Protein AF-A0A3P7LAM3-F1 (afdb_monomer_lite)

Structure (mmCIF, N/CA/C/O backbone):
data_AF-A0A3P7LAM3-F1
#
_entry.id   AF-A0A3P7LAM3-F1
#
loop_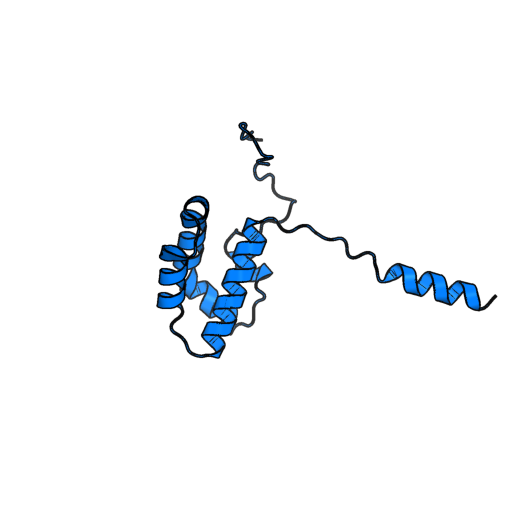
_atom_site.group_PDB
_atom_site.id
_atom_site.type_symbol
_atom_site.label_atom_id
_atom_site.label_alt_id
_atom_site.label_comp_id
_atom_site.label_asym_id
_atom_site.label_entity_id
_atom_site.label_seq_id
_atom_site.pdbx_PDB_ins_code
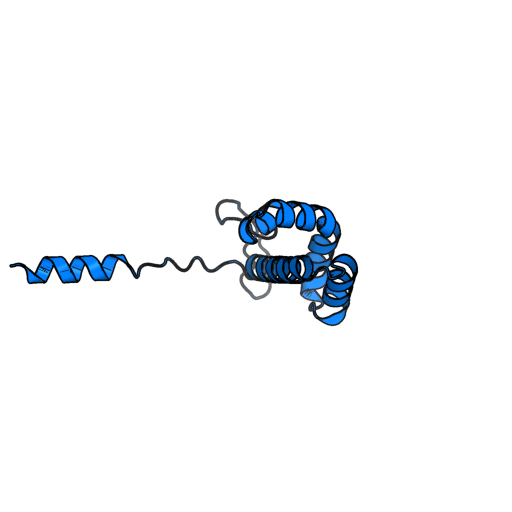_atom_site.Cartn_x
_atom_site.Cartn_y
_atom_site.Cartn_z
_atom_site.occupancy
_atom_site.B_iso_or_equiv
_atom_site.auth_seq_id
_atom_site.auth_comp_id
_atom_site.auth_asym_id
_atom_site.auth_atom_id
_atom_site.pdbx_PDB_model_num
ATOM 1 N N . MET A 1 1 ? -7.298 -48.388 -19.010 1.00 54.25 1 MET A N 1
ATOM 2 C CA . MET A 1 1 ? -7.609 -47.188 -19.826 1.00 54.25 1 MET A CA 1
ATOM 3 C C . MET A 1 1 ? -8.319 -46.052 -19.064 1.00 54.25 1 MET A C 1
ATOM 5 O O . MET A 1 1 ? -8.477 -44.992 -19.641 1.00 54.25 1 MET A O 1
ATOM 9 N N . LYS A 1 2 ? -8.692 -46.199 -17.776 1.00 41.47 2 LYS A N 1
ATOM 10 C CA . LYS A 1 2 ? -9.295 -45.111 -16.963 1.00 41.47 2 LYS A CA 1
ATOM 11 C C . LYS A 1 2 ? -8.287 -44.300 -16.125 1.00 41.47 2 LYS A C 1
ATOM 13 O O . LYS A 1 2 ? -8.592 -43.191 -15.716 1.00 41.47 2 LYS A O 1
ATOM 18 N N . ALA A 1 3 ? -7.082 -44.833 -15.906 1.00 45.38 3 ALA A N 1
ATOM 19 C CA . ALA A 1 3 ? -6.056 -44.208 -15.063 1.00 45.38 3 ALA A CA 1
ATOM 20 C C . ALA A 1 3 ? -5.294 -43.052 -15.743 1.00 45.38 3 ALA A C 1
ATOM 22 O O . ALA A 1 3 ? -4.738 -42.205 -15.059 1.00 45.38 3 ALA A O 1
ATOM 23 N N . VAL A 1 4 ? -5.298 -42.984 -17.080 1.00 52.28 4 VAL A N 1
ATOM 24 C CA . VAL A 1 4 ? -4.562 -41.953 -17.839 1.00 52.28 4 VAL A CA 1
ATOM 25 C C . VAL A 1 4 ? -5.265 -40.586 -17.772 1.00 52.28 4 VAL A C 1
ATOM 27 O O . VAL A 1 4 ? -4.604 -39.556 -17.784 1.00 52.28 4 VAL A O 1
ATOM 30 N N . LEU A 1 5 ? -6.594 -40.565 -17.606 1.00 51.34 5 LEU A N 1
ATOM 31 C CA . LEU A 1 5 ? -7.391 -39.332 -17.506 1.00 51.34 5 LEU A CA 1
ATOM 32 C C . LEU A 1 5 ? -7.196 -38.582 -16.174 1.00 51.34 5 LEU A C 1
ATOM 34 O O . LEU A 1 5 ? -7.328 -37.364 -16.146 1.00 51.34 5 LEU A O 1
ATOM 38 N N . LEU A 1 6 ? -6.845 -39.282 -15.087 1.00 50.47 6 LEU A N 1
ATOM 39 C CA . LEU A 1 6 ? -6.647 -38.666 -13.765 1.00 50.47 6 LEU A CA 1
ATOM 40 C C . LEU A 1 6 ? -5.285 -37.968 -13.627 1.00 50.47 6 LEU A C 1
ATOM 42 O O . LEU A 1 6 ? -5.179 -36.978 -12.910 1.00 50.47 6 LEU A O 1
ATOM 46 N N . VAL A 1 7 ? -4.258 -38.443 -14.338 1.00 52.34 7 VAL A N 1
ATOM 47 C CA . VAL A 1 7 ? -2.903 -37.867 -14.267 1.00 52.34 7 VAL A CA 1
ATOM 48 C C . VAL A 1 7 ? -2.809 -36.558 -15.060 1.00 52.34 7 VAL A C 1
ATOM 50 O O . VAL A 1 7 ? -2.148 -35.624 -14.626 1.00 52.34 7 VAL A O 1
ATOM 53 N N . ILE A 1 8 ? -3.539 -36.445 -16.175 1.00 55.00 8 ILE A N 1
ATOM 54 C CA . ILE A 1 8 ? -3.565 -35.224 -17.000 1.00 55.00 8 ILE A CA 1
ATOM 55 C C . ILE A 1 8 ? -4.323 -34.089 -16.285 1.00 55.00 8 ILE A C 1
ATOM 57 O O . ILE A 1 8 ? -3.956 -32.928 -16.431 1.00 55.00 8 ILE A O 1
ATOM 61 N N . GLY A 1 9 ? -5.328 -34.413 -15.459 1.00 52.19 9 GLY A N 1
ATOM 62 C CA . GLY A 1 9 ? -6.084 -33.425 -14.681 1.00 52.19 9 GLY A CA 1
ATOM 63 C C . GLY A 1 9 ? -5.288 -32.767 -13.547 1.00 52.19 9 GLY A C 1
ATOM 64 O O . GLY A 1 9 ? -5.490 -31.587 -13.281 1.00 52.19 9 GLY A O 1
ATOM 65 N N . LEU A 1 10 ? -4.355 -33.490 -12.913 1.00 52.97 10 LEU A N 1
ATOM 66 C CA . LEU A 1 10 ? -3.561 -32.956 -11.795 1.00 52.97 10 LEU A CA 1
ATOM 67 C C . LEU A 1 10 ? -2.381 -32.073 -12.242 1.00 52.97 10 LEU A C 1
ATOM 69 O O . LEU A 1 10 ? -1.903 -31.249 -11.467 1.00 52.97 10 LEU A O 1
ATOM 73 N N . CYS A 1 11 ? -1.909 -32.221 -13.484 1.00 50.44 11 CYS A N 1
ATOM 74 C CA . CYS A 1 11 ? -0.809 -31.405 -14.010 1.00 50.44 11 CYS A CA 1
ATOM 75 C C . CYS A 1 11 ? -1.251 -29.999 -14.447 1.00 50.44 11 CYS A C 1
ATOM 77 O O . CYS A 1 11 ? -0.416 -29.101 -14.514 1.00 50.44 11 CYS A O 1
ATOM 79 N N . ILE A 1 12 ? -2.544 -29.785 -14.722 1.00 52.69 12 ILE A N 1
ATOM 80 C CA . ILE A 1 12 ? -3.063 -28.487 -15.192 1.00 52.69 12 ILE A CA 1
ATOM 81 C C . ILE A 1 12 ? -3.142 -27.460 -14.043 1.00 52.69 12 ILE A C 1
ATOM 83 O O . ILE A 1 12 ? -3.120 -26.259 -14.288 1.00 52.69 12 ILE A O 1
ATOM 87 N N . THR A 1 13 ? -3.155 -27.900 -12.781 1.00 51.66 13 THR A N 1
ATOM 88 C CA . THR A 1 13 ? -3.324 -27.019 -11.611 1.00 51.66 13 THR A CA 1
ATOM 89 C C . THR A 1 13 ? -2.036 -26.430 -11.021 1.00 51.66 13 THR A C 1
ATOM 91 O O . THR A 1 13 ? -2.132 -25.678 -10.060 1.00 51.66 13 THR A O 1
ATOM 94 N N . MET A 1 14 ? -0.840 -26.724 -11.553 1.00 46.75 14 MET A N 1
ATOM 95 C CA . MET A 1 14 ? 0.434 -26.218 -10.988 1.00 46.75 14 MET A CA 1
ATOM 96 C C . MET A 1 14 ? 1.304 -25.402 -11.958 1.00 46.75 14 MET A C 1
ATOM 98 O O . MET A 1 14 ? 2.487 -25.205 -11.700 1.00 46.75 14 MET A O 1
ATOM 102 N N . CYS A 1 15 ? 0.735 -24.857 -13.036 1.00 43.50 15 CYS A N 1
ATOM 103 C CA . CYS A 1 15 ? 1.363 -23.738 -13.745 1.00 43.50 15 CYS A CA 1
ATOM 104 C C . CYS A 1 15 ? 0.802 -22.412 -13.220 1.00 43.50 15 CYS A C 1
ATOM 106 O O . CYS A 1 15 ? 0.154 -21.665 -13.949 1.00 43.50 15 CYS A O 1
ATOM 108 N N . SER A 1 16 ? 1.069 -22.101 -11.950 1.00 42.25 16 SER A N 1
ATOM 109 C CA . SER A 1 16 ? 1.107 -20.698 -11.542 1.00 42.25 16 SER A CA 1
ATOM 110 C C . SER A 1 16 ? 2.311 -20.093 -12.253 1.00 42.25 16 SER A C 1
ATOM 112 O O . SER A 1 16 ? 3.457 -20.360 -11.898 1.00 42.25 16 SER A O 1
ATOM 114 N N . ALA A 1 17 ? 2.060 -19.346 -13.327 1.00 48.16 17 ALA A N 1
ATOM 115 C CA . ALA A 1 17 ? 3.053 -18.425 -13.842 1.00 48.16 17 ALA A CA 1
ATOM 116 C C . ALA A 1 17 ? 3.306 -17.419 -12.717 1.00 48.16 17 ALA A C 1
ATOM 118 O O . ALA A 1 17 ? 2.483 -16.536 -12.482 1.00 48.16 17 ALA A O 1
ATOM 119 N N . GLU A 1 18 ? 4.394 -17.602 -11.974 1.00 45.78 18 GLU A N 1
ATOM 120 C CA . GLU A 1 18 ? 4.828 -16.638 -10.972 1.00 45.78 18 GLU A CA 1
ATOM 121 C C . GLU A 1 18 ? 5.250 -15.381 -11.732 1.00 45.78 18 GLU A C 1
ATOM 123 O O . GLU A 1 18 ? 6.395 -15.237 -12.167 1.00 45.78 18 GLU A O 1
ATOM 128 N N . LYS A 1 19 ? 4.286 -14.488 -11.981 1.00 53.16 19 LYS A N 1
ATOM 129 C CA . LYS A 1 19 ? 4.577 -13.125 -12.399 1.00 53.16 19 LYS A CA 1
ATOM 130 C C . LYS A 1 19 ? 5.334 -12.510 -11.230 1.00 53.16 19 LYS A C 1
ATOM 132 O O . LYS A 1 19 ? 4.718 -12.086 -10.258 1.00 53.16 19 LYS A O 1
ATOM 137 N N . LYS A 1 20 ? 6.668 -12.536 -11.283 1.00 59.41 20 LYS A N 1
ATOM 138 C CA . LYS A 1 20 ? 7.496 -11.829 -10.305 1.00 59.41 20 LYS A CA 1
ATOM 139 C C . LYS A 1 20 ? 7.098 -10.359 -10.364 1.00 59.41 20 LYS A C 1
ATOM 141 O O . LYS A 1 20 ? 7.407 -9.685 -11.348 1.00 59.41 20 LYS A O 1
ATOM 146 N N . LYS A 1 21 ? 6.354 -9.898 -9.357 1.00 62.22 21 LYS A N 1
ATOM 147 C CA . LYS A 1 21 ? 5.988 -8.490 -9.229 1.00 62.22 21 LYS A CA 1
ATOM 148 C C . LYS A 1 21 ? 7.277 -7.687 -9.063 1.00 62.22 21 LYS A C 1
ATOM 150 O O . LYS A 1 21 ? 8.265 -8.173 -8.510 1.00 62.22 21 LYS A O 1
ATOM 155 N N . LYS A 1 22 ? 7.303 -6.469 -9.605 1.00 77.94 22 LYS A N 1
ATOM 156 C CA . LYS A 1 22 ? 8.429 -5.560 -9.363 1.00 77.94 22 LYS A CA 1
ATOM 157 C C . LYS A 1 22 ? 8.474 -5.253 -7.858 1.00 77.94 22 LYS A C 1
ATOM 159 O O . LYS A 1 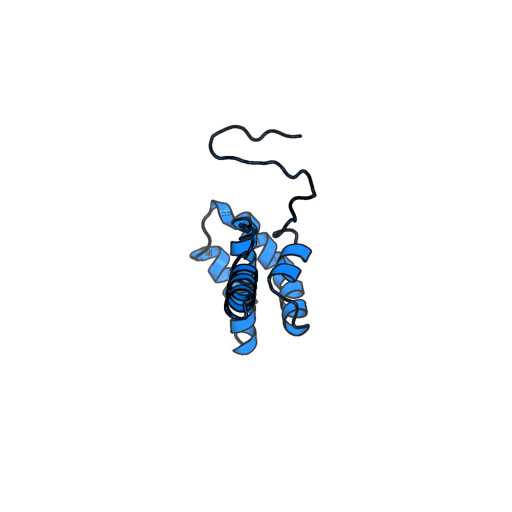22 ? 7.405 -5.070 -7.278 1.00 77.94 22 LYS A O 1
ATOM 164 N N . PRO A 1 23 ? 9.662 -5.114 -7.245 1.00 80.94 23 PRO A N 1
ATOM 165 C CA . PRO A 1 23 ? 9.783 -4.873 -5.803 1.00 80.94 23 PRO A CA 1
ATOM 166 C C . PRO A 1 23 ? 9.024 -3.619 -5.341 1.00 80.94 23 PRO A C 1
ATOM 168 O O . PRO A 1 23 ? 8.503 -3.583 -4.234 1.00 80.94 23 PRO A O 1
ATOM 171 N N . LEU A 1 24 ? 8.892 -2.611 -6.211 1.00 83.38 24 LEU A N 1
ATOM 172 C CA . LEU A 1 24 ? 8.105 -1.407 -5.931 1.00 83.38 24 LEU A CA 1
ATOM 173 C C . LEU A 1 24 ? 6.589 -1.669 -5.865 1.00 83.38 24 LEU A C 1
ATOM 175 O O . LEU A 1 24 ? 5.889 -1.060 -5.062 1.00 83.38 24 LEU A O 1
ATOM 179 N N . CYS A 1 25 ? 6.089 -2.570 -6.710 1.00 87.81 25 CYS A N 1
ATOM 180 C CA . CYS A 1 25 ? 4.679 -2.946 -6.732 1.00 87.81 25 CYS A CA 1
ATOM 181 C C . CYS A 1 25 ? 4.326 -3.770 -5.489 1.00 87.81 25 CYS A C 1
ATOM 183 O O . CYS A 1 25 ? 3.344 -3.471 -4.824 1.00 87.81 25 CYS A O 1
ATOM 185 N N . GLU A 1 26 ? 5.179 -4.733 -5.129 1.00 86.88 26 GLU A N 1
ATOM 186 C CA . GLU A 1 26 ? 5.034 -5.527 -3.901 1.00 86.88 26 GLU A CA 1
ATOM 187 C C . GLU A 1 26 ? 5.053 -4.636 -2.651 1.00 86.88 26 GLU A C 1
ATOM 189 O O . GLU A 1 26 ? 4.130 -4.695 -1.847 1.00 86.88 26 GLU A O 1
ATOM 194 N N . MET A 1 27 ? 6.018 -3.712 -2.559 1.00 85.25 27 MET A N 1
ATOM 195 C CA . MET A 1 27 ? 6.064 -2.721 -1.479 1.00 85.25 27 MET A CA 1
ATOM 196 C C . MET A 1 27 ? 4.765 -1.912 -1.391 1.00 85.25 27 MET A C 1
ATOM 198 O O . MET A 1 27 ? 4.225 -1.724 -0.303 1.00 85.25 27 MET A O 1
ATOM 202 N N . CYS A 1 28 ? 4.265 -1.407 -2.523 1.00 90.25 28 CYS A N 1
ATOM 203 C CA . CYS A 1 28 ? 3.017 -0.658 -2.527 1.00 90.25 28 CYS A CA 1
ATOM 204 C C . CYS A 1 28 ? 1.858 -1.521 -2.021 1.00 90.25 28 CYS A C 1
ATOM 206 O O . CYS A 1 28 ? 1.117 -1.088 -1.144 1.00 90.25 28 CYS A O 1
ATOM 208 N N . GLU A 1 29 ? 1.711 -2.741 -2.539 1.00 91.62 29 GLU A N 1
ATOM 209 C CA . GLU A 1 29 ? 0.621 -3.634 -2.152 1.00 91.62 29 GLU A CA 1
ATOM 210 C C . GLU A 1 29 ? 0.645 -3.946 -0.653 1.00 91.62 29 GLU A C 1
ATOM 212 O O . GLU A 1 29 ? -0.405 -3.894 -0.013 1.00 91.62 29 GLU A O 1
ATOM 217 N N . ASP A 1 30 ? 1.824 -4.181 -0.077 1.00 89.50 30 ASP A N 1
ATOM 218 C CA . ASP A 1 30 ? 1.998 -4.420 1.359 1.00 89.50 30 ASP A CA 1
ATOM 219 C C . ASP A 1 30 ? 1.584 -3.207 2.206 1.00 89.50 30 ASP A C 1
ATOM 221 O O . ASP A 1 30 ? 0.924 -3.349 3.245 1.00 89.50 30 ASP A O 1
ATOM 225 N N . VAL A 1 31 ? 1.917 -1.997 1.747 1.00 89.00 31 VAL A N 1
ATOM 226 C CA . VAL A 1 31 ? 1.479 -0.751 2.390 1.00 89.00 31 VAL A CA 1
ATOM 227 C C . VAL A 1 31 ? -0.041 -0.620 2.309 1.00 89.00 31 VAL A C 1
ATOM 229 O O . VAL A 1 31 ? -0.682 -0.399 3.334 1.00 89.00 31 VAL A O 1
ATOM 232 N N . ILE A 1 32 ? -0.647 -0.827 1.135 1.00 92.56 32 ILE A N 1
ATOM 233 C CA . ILE A 1 32 ? -2.107 -0.749 0.970 1.00 92.56 32 ILE A CA 1
ATOM 234 C C . ILE A 1 32 ? -2.826 -1.782 1.851 1.00 92.56 32 ILE A C 1
ATOM 236 O O . ILE A 1 32 ? -3.809 -1.444 2.506 1.00 92.56 32 ILE A O 1
ATOM 240 N N . GLN A 1 33 ? -2.320 -3.015 1.940 1.00 93.12 33 GLN A N 1
ATOM 241 C CA . GLN A 1 33 ? -2.868 -4.040 2.837 1.00 93.12 33 GLN A CA 1
ATOM 242 C C . GLN A 1 33 ? -2.752 -3.660 4.314 1.00 93.12 33 GLN A C 1
ATOM 244 O O . GLN A 1 33 ? -3.601 -4.027 5.127 1.00 93.12 33 GLN A O 1
ATOM 249 N N . THR A 1 34 ? -1.676 -2.971 4.689 1.00 90.31 34 THR A N 1
ATOM 250 C CA . THR A 1 34 ? -1.508 -2.468 6.053 1.00 90.31 34 THR A CA 1
ATOM 251 C C . THR A 1 34 ? -2.541 -1.385 6.337 1.00 90.31 34 THR A C 1
ATOM 253 O O . THR A 1 34 ? -3.235 -1.469 7.347 1.00 90.31 34 THR A O 1
ATOM 256 N N . LEU A 1 35 ? -2.719 -0.434 5.419 1.00 91.50 35 LEU A N 1
ATOM 257 C CA . LEU A 1 35 ? -3.720 0.626 5.541 1.00 91.50 35 LEU A CA 1
ATOM 258 C C . LEU A 1 35 ? -5.142 0.083 5.647 1.00 91.50 35 LEU A C 1
ATOM 260 O O . LEU A 1 35 ? -5.902 0.566 6.479 1.00 91.50 35 LEU A O 1
ATOM 264 N N . ASP A 1 36 ? -5.481 -0.949 4.878 1.00 93.25 36 ASP A N 1
ATOM 265 C CA . ASP A 1 36 ? -6.786 -1.609 4.955 1.00 93.25 36 ASP A CA 1
ATOM 266 C C . ASP A 1 36 ? -7.059 -2.154 6.369 1.00 93.25 36 ASP A C 1
ATOM 268 O O . ASP A 1 36 ? -8.066 -1.832 6.997 1.00 93.25 36 ASP A O 1
ATOM 272 N N . LYS A 1 37 ? -6.084 -2.860 6.958 1.00 92.12 37 LYS A N 1
ATOM 273 C CA . LYS A 1 37 ? -6.186 -3.383 8.335 1.00 92.12 37 LYS A CA 1
ATOM 274 C C . LYS A 1 37 ? -6.299 -2.278 9.388 1.00 92.12 37 LYS A C 1
ATOM 276 O O . LYS A 1 37 ? -6.972 -2.468 10.400 1.00 92.12 37 LYS A O 1
ATOM 281 N N . LEU A 1 38 ? -5.598 -1.159 9.206 1.00 91.88 38 LEU A N 1
ATOM 282 C CA . LEU A 1 38 ? -5.677 -0.006 10.112 1.00 91.88 38 LEU A CA 1
ATOM 283 C C . LEU A 1 38 ? -7.047 0.681 9.999 1.00 91.88 38 LEU A C 1
ATOM 285 O O . LEU A 1 38 ? -7.641 1.055 11.012 1.00 91.88 38 LEU A O 1
ATOM 289 N N . LEU A 1 39 ? -7.584 0.775 8.778 1.00 92.12 39 LEU A N 1
ATOM 290 C CA . LEU A 1 39 ? -8.917 1.307 8.507 1.00 92.12 39 LEU A CA 1
ATOM 291 C C . LEU A 1 39 ? -10.004 0.469 9.184 1.00 92.12 39 LEU A C 1
ATOM 293 O O . LEU A 1 39 ? -10.883 1.031 9.835 1.00 92.12 39 LEU A O 1
ATOM 297 N N . GLU A 1 40 ? -9.918 -0.861 9.098 1.00 91.62 40 GLU A N 1
ATOM 298 C CA . GLU A 1 40 ? -10.842 -1.783 9.774 1.00 91.62 40 GLU A CA 1
ATOM 299 C C . GLU A 1 40 ? -10.836 -1.618 11.301 1.00 91.62 40 GLU A C 1
ATOM 301 O O . GLU A 1 40 ? -11.868 -1.781 11.957 1.00 91.62 40 GLU A O 1
ATOM 306 N N . LYS A 1 41 ? -9.684 -1.266 11.882 1.00 92.50 41 LYS A N 1
ATOM 307 C CA . LYS A 1 41 ? -9.538 -1.003 13.322 1.00 92.50 41 LYS A CA 1
ATOM 308 C C . LYS A 1 41 ? -9.994 0.397 13.740 1.00 92.50 41 LYS A C 1
ATOM 310 O O . LYS A 1 41 ? -10.116 0.649 14.938 1.00 92.50 41 LYS A O 1
ATOM 315 N N . GLY A 1 42 ? -10.253 1.294 12.786 1.00 90.06 42 GLY A N 1
ATOM 316 C CA . GLY A 1 42 ? -10.568 2.698 13.053 1.00 90.06 42 GLY A CA 1
ATOM 317 C C . GLY A 1 42 ? -9.369 3.501 13.566 1.00 90.06 42 GLY A C 1
ATOM 318 O O . GLY A 1 42 ? -9.557 4.459 14.316 1.00 90.06 42 GLY A O 1
ATOM 319 N N . GLU A 1 43 ? -8.150 3.089 13.211 1.00 91.12 43 GLU A N 1
ATOM 320 C CA . GLU A 1 43 ? -6.919 3.800 13.560 1.00 91.12 43 GLU A CA 1
ATOM 321 C C . GLU A 1 43 ? -6.698 5.010 12.637 1.00 91.12 43 GLU A C 1
ATOM 323 O O . GLU A 1 43 ? -7.276 5.107 11.553 1.00 91.12 43 GLU A O 1
ATOM 328 N N . ASP A 1 44 ? -5.880 5.964 13.084 1.00 89.50 44 ASP A N 1
ATOM 329 C CA . ASP A 1 44 ? -5.538 7.151 12.298 1.00 89.50 44 ASP A CA 1
ATOM 330 C C . ASP A 1 44 ? -4.507 6.790 11.219 1.00 89.50 44 ASP A C 1
ATOM 332 O O . ASP A 1 44 ? -3.326 6.580 11.507 1.00 89.50 44 ASP A O 1
ATOM 336 N N . LEU A 1 45 ? -4.976 6.691 9.973 1.00 89.62 45 LEU A N 1
ATOM 337 C CA . LEU A 1 45 ? -4.141 6.314 8.836 1.00 89.62 45 LEU A CA 1
ATOM 338 C C . LEU A 1 45 ? -3.151 7.406 8.431 1.00 89.62 45 LEU A C 1
ATOM 340 O O . LEU A 1 45 ? -2.072 7.058 7.961 1.00 89.62 45 LEU A O 1
ATOM 344 N N . GLU A 1 46 ? -3.501 8.689 8.591 1.00 87.81 46 GLU A N 1
ATOM 345 C CA . GLU A 1 46 ? -2.596 9.797 8.247 1.00 87.81 46 GLU A CA 1
ATOM 346 C C . GLU A 1 46 ? -1.359 9.718 9.141 1.00 87.81 46 GLU A C 1
ATOM 348 O O . GLU A 1 46 ? -0.233 9.674 8.652 1.00 87.81 46 GLU A O 1
ATOM 353 N N . LYS A 1 47 ? -1.576 9.536 10.446 1.00 88.50 47 LYS A N 1
ATOM 354 C CA . LYS A 1 47 ? -0.480 9.368 11.397 1.00 88.50 47 LYS A CA 1
ATOM 355 C C . LYS A 1 47 ? 0.336 8.094 11.154 1.00 88.50 47 LYS A C 1
ATOM 357 O O . LYS A 1 47 ? 1.560 8.124 11.243 1.00 88.50 47 LYS A O 1
ATOM 362 N N . ALA A 1 48 ? -0.326 6.969 10.881 1.00 87.31 48 ALA A N 1
ATOM 363 C CA . ALA A 1 48 ? 0.365 5.697 10.675 1.00 87.31 48 ALA A CA 1
ATOM 364 C C . ALA A 1 48 ? 1.241 5.703 9.410 1.00 87.31 48 ALA A C 1
ATOM 366 O O . ALA A 1 48 ? 2.325 5.123 9.413 1.00 87.31 48 ALA A O 1
ATOM 367 N N . MET A 1 49 ? 0.788 6.366 8.341 1.00 87.25 49 MET A N 1
ATOM 368 C CA . MET A 1 49 ? 1.581 6.546 7.123 1.00 87.25 49 MET A CA 1
ATOM 369 C C . MET A 1 49 ? 2.777 7.461 7.332 1.00 87.25 49 MET A C 1
ATOM 371 O O . MET A 1 49 ? 3.873 7.109 6.900 1.00 87.25 49 MET A O 1
ATOM 375 N N . GLU A 1 50 ? 2.577 8.595 8.003 1.00 86.12 50 GLU A N 1
ATOM 376 C CA . GLU A 1 50 ? 3.652 9.532 8.330 1.00 86.12 50 GLU A CA 1
ATOM 377 C C . GLU A 1 50 ? 4.755 8.827 9.138 1.00 86.12 50 GLU A C 1
ATOM 379 O O . GLU A 1 50 ? 5.919 8.830 8.740 1.00 86.12 50 GLU A O 1
ATOM 384 N N . GLU A 1 51 ? 4.381 8.113 10.207 1.00 86.44 51 GLU A N 1
ATOM 385 C CA . GLU A 1 51 ? 5.322 7.375 11.060 1.00 86.44 51 GLU A CA 1
ATOM 386 C C . GLU A 1 51 ? 6.080 6.286 10.286 1.00 86.44 51 GLU A C 1
ATOM 388 O O . GLU A 1 51 ? 7.302 6.160 10.429 1.00 86.44 51 GLU A O 1
ATOM 393 N N . TYR A 1 52 ? 5.376 5.545 9.424 1.00 85.69 52 TYR A N 1
ATOM 394 C CA . TYR A 1 52 ? 5.977 4.518 8.578 1.00 85.69 52 TYR A CA 1
ATOM 395 C C . TYR A 1 52 ? 6.981 5.113 7.582 1.00 85.69 52 TYR A C 1
ATOM 397 O O . TYR A 1 52 ? 8.093 4.599 7.443 1.00 85.69 52 TYR A O 1
ATOM 405 N N . CYS A 1 53 ? 6.622 6.206 6.902 1.00 85.56 53 CYS A N 1
ATOM 406 C CA . CYS A 1 53 ? 7.505 6.857 5.936 1.00 85.56 53 CYS A CA 1
ATOM 407 C C . CYS A 1 53 ? 8.744 7.486 6.585 1.00 85.56 53 CYS A C 1
ATOM 409 O O . CYS A 1 53 ? 9.810 7.503 5.961 1.00 85.56 53 CYS A O 1
ATOM 411 N N . ASP A 1 54 ? 8.632 7.945 7.829 1.00 85.38 54 ASP A N 1
ATOM 412 C CA . ASP A 1 54 ? 9.743 8.551 8.558 1.00 85.38 54 ASP A CA 1
ATOM 413 C C . ASP A 1 54 ? 10.671 7.525 9.221 1.00 85.38 54 ASP A C 1
ATOM 415 O O . ASP A 1 54 ? 11.888 7.737 9.257 1.00 85.38 54 ASP A O 1
ATOM 419 N N . THR A 1 55 ? 10.119 6.422 9.739 1.00 83.19 55 THR A N 1
ATOM 420 C CA . THR A 1 55 ? 10.841 5.521 10.658 1.00 83.19 55 THR A CA 1
ATOM 421 C C . THR A 1 55 ? 11.180 4.168 10.041 1.00 83.19 55 THR A C 1
ATOM 423 O O . THR A 1 55 ? 12.302 3.685 10.201 1.00 83.19 55 THR A O 1
ATOM 426 N N . ASP A 1 56 ? 10.230 3.555 9.334 1.00 79.62 56 ASP A N 1
ATOM 427 C CA . ASP A 1 56 ? 10.349 2.180 8.837 1.00 79.62 56 ASP A CA 1
ATOM 428 C C . ASP A 1 56 ? 10.723 2.116 7.350 1.00 79.62 56 ASP A C 1
ATOM 430 O O . ASP A 1 56 ? 11.206 1.089 6.865 1.00 79.62 56 ASP A O 1
ATOM 434 N N . CYS A 1 57 ? 10.536 3.217 6.616 1.00 81.12 57 CYS A N 1
ATOM 435 C CA . CYS A 1 57 ? 10.855 3.306 5.200 1.00 81.12 57 CYS A CA 1
ATOM 436 C C . CYS A 1 57 ? 12.355 3.586 4.968 1.00 81.12 57 CYS A C 1
ATOM 438 O O . CYS A 1 57 ? 12.877 4.623 5.393 1.00 81.12 57 CYS A O 1
ATOM 440 N N . PRO A 1 58 ? 13.073 2.712 4.238 1.00 82.38 58 PRO A N 1
ATOM 441 C CA . PRO A 1 58 ? 14.456 2.963 3.846 1.00 82.38 58 PRO A CA 1
ATOM 442 C C . PRO A 1 58 ? 14.617 4.270 3.058 1.00 82.38 58 PRO A C 1
ATOM 444 O O . PRO A 1 58 ? 13.789 4.593 2.208 1.00 82.38 58 PRO A O 1
ATOM 447 N N . ASP A 1 59 ? 15.742 4.973 3.233 1.00 84.31 59 ASP A N 1
ATOM 448 C CA . ASP A 1 59 ? 15.976 6.278 2.585 1.00 84.31 59 ASP A CA 1
ATOM 449 C C . ASP A 1 59 ? 15.812 6.258 1.056 1.00 84.31 59 ASP A C 1
ATOM 451 O O . ASP A 1 59 ? 15.307 7.212 0.468 1.00 84.31 59 ASP A O 1
ATOM 455 N N . PHE A 1 60 ? 16.197 5.162 0.394 1.00 81.44 60 PHE A N 1
ATOM 456 C CA . PHE A 1 60 ? 16.053 5.027 -1.060 1.00 81.44 60 PHE A CA 1
ATOM 457 C C . PHE A 1 60 ? 14.591 4.871 -1.521 1.00 81.44 60 PHE A C 1
ATOM 459 O O . PHE A 1 60 ? 14.301 5.076 -2.701 1.00 81.44 60 PHE A O 1
ATOM 466 N N . LEU A 1 61 ? 13.678 4.513 -0.609 1.00 81.50 61 LEU A N 1
ATOM 467 C CA . LEU A 1 61 ? 12.246 4.335 -0.858 1.00 81.50 61 LEU A CA 1
ATOM 468 C C . LEU A 1 61 ? 11.398 5.526 -0.404 1.00 81.50 61 LEU A C 1
ATOM 470 O O . LEU A 1 61 ? 10.244 5.627 -0.822 1.00 81.50 61 LEU A O 1
ATOM 474 N N . LYS A 1 62 ? 11.965 6.465 0.366 1.00 84.38 62 LYS A N 1
ATOM 475 C CA . LYS A 1 62 ? 11.268 7.675 0.833 1.00 84.38 62 LYS A CA 1
ATOM 476 C C . LYS A 1 62 ? 10.494 8.419 -0.261 1.00 84.38 62 LYS A C 1
ATOM 478 O O . LYS A 1 62 ? 9.314 8.669 -0.035 1.00 84.38 62 LYS A O 1
ATOM 483 N N . PRO A 1 63 ? 11.041 8.667 -1.472 1.00 86.44 63 PRO A N 1
ATOM 484 C CA . PRO A 1 63 ? 10.291 9.358 -2.526 1.00 86.44 63 PRO A CA 1
ATOM 485 C C . PRO A 1 63 ? 9.016 8.618 -2.952 1.00 86.44 63 PRO A C 1
ATOM 487 O O . PRO A 1 63 ? 8.034 9.233 -3.364 1.00 86.44 63 PRO A O 1
ATOM 490 N N . TYR A 1 64 ? 9.022 7.286 -2.872 1.00 84.31 64 TYR A N 1
ATOM 491 C CA . TYR A 1 64 ? 7.855 6.466 -3.185 1.00 84.31 64 TYR A CA 1
ATOM 492 C C . TYR A 1 64 ? 6.868 6.434 -2.020 1.00 84.31 64 TYR A C 1
ATOM 494 O O . TYR A 1 64 ? 5.667 6.483 -2.259 1.00 84.31 64 TYR A O 1
ATOM 502 N N . CYS A 1 65 ? 7.355 6.421 -0.778 1.00 85.62 65 CYS A N 1
ATOM 503 C CA . CYS A 1 65 ? 6.508 6.513 0.409 1.00 85.62 65 CYS A CA 1
ATOM 504 C C . CYS A 1 65 ? 5.765 7.853 0.468 1.00 85.62 65 CYS A C 1
ATOM 506 O O . CYS A 1 65 ? 4.543 7.867 0.568 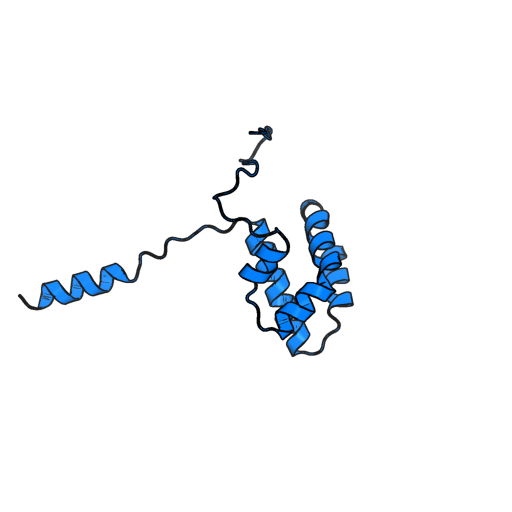1.00 85.62 65 CYS A O 1
ATOM 508 N N . GLU A 1 66 ? 6.472 8.968 0.253 1.00 86.81 66 GLU A N 1
ATOM 509 C CA . GLU A 1 66 ? 5.879 10.308 0.142 1.00 86.81 66 GLU A CA 1
ATOM 510 C C . GLU A 1 66 ? 4.834 10.378 -0.980 1.00 86.81 66 GLU A C 1
ATOM 512 O O . GLU A 1 66 ? 3.805 11.040 -0.855 1.00 86.81 66 GLU A O 1
ATOM 517 N N . LYS A 1 67 ? 5.059 9.669 -2.093 1.00 87.19 67 LYS A N 1
ATOM 518 C CA . LYS A 1 67 ? 4.080 9.586 -3.184 1.00 87.19 67 LYS A CA 1
ATOM 519 C C . LYS A 1 67 ? 2.803 8.851 -2.755 1.00 87.19 67 LYS A C 1
ATOM 521 O O . LYS A 1 67 ? 1.724 9.247 -3.193 1.00 87.19 67 LYS A O 1
ATOM 526 N N . ILE A 1 68 ? 2.907 7.800 -1.939 1.00 87.81 68 ILE A N 1
ATOM 527 C CA . ILE A 1 68 ? 1.745 7.097 -1.369 1.00 87.81 68 ILE A CA 1
ATOM 528 C C . ILE A 1 68 ? 1.031 8.014 -0.371 1.00 87.81 68 ILE A C 1
ATOM 530 O O . ILE A 1 68 ? -0.181 8.179 -0.480 1.00 87.81 68 ILE A O 1
ATOM 534 N N . ASP A 1 69 ? 1.774 8.678 0.516 1.00 89.06 69 ASP A N 1
ATOM 535 C CA . ASP A 1 69 ? 1.244 9.619 1.509 1.00 89.06 69 ASP A CA 1
ATOM 536 C C . ASP A 1 69 ? 0.443 10.766 0.857 1.00 89.06 69 ASP A C 1
ATOM 538 O O . ASP A 1 69 ? -0.726 11.000 1.167 1.00 89.06 69 ASP A O 1
ATOM 542 N N . GLN A 1 70 ? 0.982 11.381 -0.201 1.00 90.12 70 GLN A N 1
ATOM 543 C CA . GLN A 1 70 ? 0.272 12.398 -0.992 1.00 90.12 70 GLN A CA 1
ATOM 544 C C . GLN A 1 70 ? -1.030 11.891 -1.635 1.00 90.12 70 GLN A C 1
ATOM 546 O O . GLN A 1 70 ? -1.901 12.684 -2.011 1.00 90.12 70 GLN A O 1
ATOM 551 N N . LYS A 1 71 ? -1.160 10.574 -1.822 1.00 92.81 71 LYS A N 1
ATOM 552 C CA . LYS A 1 71 ? -2.341 9.906 -2.383 1.00 92.81 71 LYS A CA 1
ATOM 553 C C . LYS A 1 71 ? -3.188 9.220 -1.315 1.00 92.81 71 LYS A C 1
ATOM 555 O O . LYS A 1 71 ? -4.197 8.616 -1.673 1.00 92.81 71 LYS A O 1
ATOM 560 N N . LEU A 1 72 ? -2.861 9.362 -0.032 1.00 91.56 72 LEU A N 1
ATOM 561 C CA . LEU A 1 72 ? -3.503 8.634 1.057 1.00 91.56 72 LEU A CA 1
ATOM 562 C C . LEU A 1 72 ? -5.019 8.845 1.100 1.00 91.56 72 LEU A C 1
ATOM 564 O O . LEU A 1 72 ? -5.773 7.887 1.231 1.00 91.56 72 LEU A O 1
ATOM 568 N N . LYS A 1 73 ? -5.498 10.074 0.884 1.00 92.94 73 LYS A N 1
ATOM 569 C CA . LYS A 1 73 ? -6.945 10.359 0.830 1.00 92.94 73 LYS A CA 1
ATOM 570 C C . LYS A 1 73 ? -7.656 9.565 -0.265 1.00 92.94 73 LYS A C 1
ATOM 572 O O . LYS A 1 73 ? -8.704 8.981 -0.014 1.00 92.94 73 LYS A O 1
ATOM 577 N N . TYR A 1 74 ? -7.055 9.507 -1.451 1.00 94.25 74 TYR A N 1
ATOM 578 C CA . TYR A 1 74 ? -7.557 8.699 -2.560 1.00 94.25 74 TYR A CA 1
ATOM 579 C C . TYR A 1 74 ? -7.507 7.203 -2.222 1.00 94.25 74 TYR A C 1
ATOM 581 O O . TYR A 1 74 ? -8.482 6.493 -2.443 1.00 94.25 74 TYR A O 1
ATOM 589 N N . ILE A 1 75 ? -6.404 6.732 -1.635 1.00 94.19 75 ILE A N 1
ATOM 590 C CA . ILE A 1 75 ? -6.245 5.336 -1.210 1.00 94.19 75 ILE A CA 1
ATOM 591 C C . ILE A 1 75 ? -7.337 4.942 -0.211 1.00 94.19 75 ILE A C 1
ATOM 593 O O . ILE A 1 75 ? -7.974 3.911 -0.391 1.00 94.19 75 ILE A O 1
ATOM 597 N N . ILE A 1 76 ? -7.611 5.772 0.798 1.00 93.56 76 ILE A N 1
ATOM 598 C CA . ILE A 1 76 ? -8.661 5.525 1.795 1.00 93.56 76 ILE A CA 1
ATOM 599 C C . ILE A 1 76 ? -10.037 5.420 1.134 1.00 93.56 76 ILE A C 1
ATOM 601 O O . ILE A 1 76 ? -10.828 4.552 1.498 1.00 93.56 76 ILE A O 1
ATOM 605 N N . GLU A 1 77 ? -10.346 6.293 0.173 1.00 95.38 77 GLU A N 1
ATOM 606 C CA . GLU A 1 77 ? -11.589 6.193 -0.599 1.00 95.38 77 GLU A CA 1
ATOM 607 C C . GLU A 1 77 ? -11.659 4.871 -1.370 1.00 95.38 77 GLU A C 1
ATOM 609 O O . GLU A 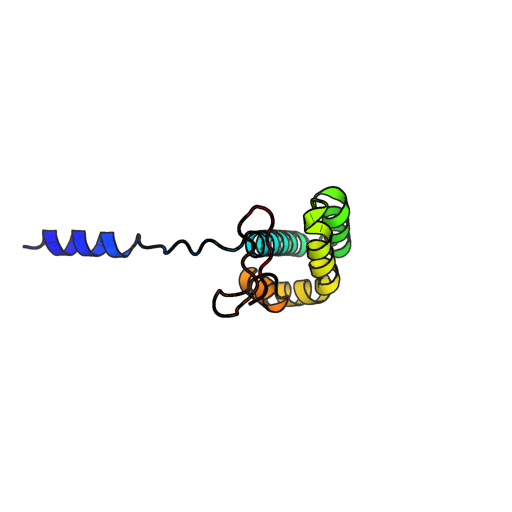1 77 ? -12.691 4.208 -1.351 1.00 95.38 77 GLU A O 1
ATOM 614 N N . LYS A 1 78 ? -10.549 4.433 -1.972 1.00 95.94 78 LYS A N 1
ATOM 615 C CA . LYS A 1 78 ? -10.495 3.164 -2.708 1.00 95.94 78 LYS A CA 1
ATOM 616 C C . LYS A 1 78 ? -10.590 1.926 -1.832 1.00 95.94 78 LYS A C 1
ATOM 618 O O . LYS A 1 78 ? -11.266 0.975 -2.211 1.00 95.94 78 LYS A O 1
ATOM 623 N N . LEU A 1 79 ? -10.018 1.964 -0.637 1.00 94.19 79 LEU A N 1
ATOM 624 C CA . LEU A 1 79 ? -10.203 0.910 0.357 1.00 94.19 79 LEU A CA 1
ATOM 625 C C . LEU A 1 79 ? -11.671 0.810 0.799 1.00 94.19 79 LEU A C 1
ATOM 627 O O . LEU A 1 79 ? -12.213 -0.288 0.893 1.00 94.19 79 LEU A O 1
ATOM 631 N N . LYS A 1 80 ? -12.364 1.945 0.971 1.00 93.31 80 LYS A N 1
ATOM 632 C CA . LYS A 1 80 ? -13.813 1.964 1.255 1.00 93.31 80 LYS A CA 1
ATOM 633 C C . LYS A 1 80 ? -14.660 1.429 0.097 1.00 93.31 80 LYS A C 1
ATOM 635 O O . LYS A 1 80 ? -15.712 0.848 0.348 1.00 93.31 80 LYS A O 1
ATOM 640 N N . ASP A 1 81 ? -14.199 1.602 -1.140 1.00 95.81 81 ASP A N 1
ATOM 641 C CA . ASP A 1 81 ? -14.804 1.009 -2.340 1.00 95.81 81 ASP A CA 1
ATOM 642 C C . ASP A 1 81 ? -14.488 -0.500 -2.483 1.00 95.81 81 ASP A C 1
ATOM 644 O O . ASP A 1 81 ? -14.983 -1.143 -3.410 1.00 95.81 81 ASP A O 1
ATOM 648 N N . HIS A 1 82 ? -13.696 -1.079 -1.569 1.00 92.38 82 HIS A N 1
ATOM 649 C CA . HIS A 1 82 ? -13.187 -2.455 -1.616 1.00 92.38 82 HIS A CA 1
ATOM 650 C C . HIS A 1 82 ? -12.322 -2.762 -2.853 1.00 92.38 82 HIS A C 1
ATOM 652 O O . HIS A 1 82 ? -12.291 -3.897 -3.339 1.00 92.38 82 HIS A O 1
ATOM 658 N N . ASP A 1 83 ? -11.600 -1.761 -3.366 1.00 95.00 83 ASP A N 1
ATOM 659 C CA . ASP A 1 83 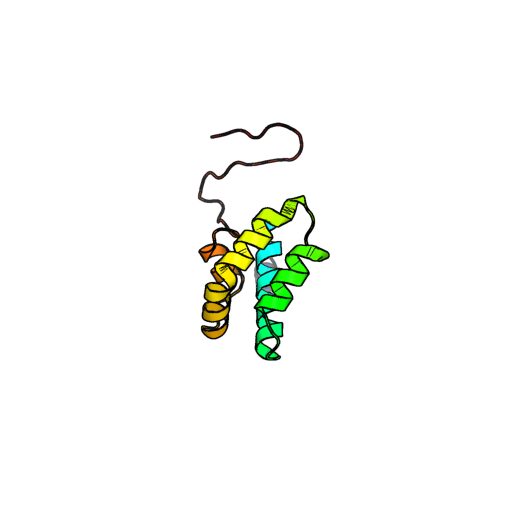? -10.622 -1.971 -4.431 1.00 95.00 83 ASP A CA 1
ATOM 660 C C . ASP A 1 83 ? -9.426 -2.795 -3.922 1.00 95.00 83 ASP A C 1
ATOM 662 O O . ASP A 1 83 ? -8.936 -2.631 -2.806 1.00 95.00 83 ASP A O 1
ATOM 666 N N . THR A 1 84 ? -8.908 -3.678 -4.778 1.00 94.25 84 THR A N 1
ATOM 667 C CA . THR A 1 84 ? -7.756 -4.528 -4.440 1.00 94.25 84 THR A CA 1
ATOM 668 C C . THR A 1 84 ? -6.446 -3.724 -4.365 1.00 94.25 84 THR A C 1
ATOM 670 O O . THR A 1 84 ? -6.280 -2.806 -5.177 1.00 94.25 84 THR A O 1
ATOM 673 N N . PRO A 1 85 ? -5.462 -4.129 -3.534 1.00 93.50 85 PRO A N 1
ATOM 674 C CA . PRO A 1 85 ? -4.146 -3.484 -3.452 1.00 93.50 85 PRO A CA 1
ATOM 675 C C . PRO A 1 85 ? -3.453 -3.291 -4.805 1.00 93.50 85 PRO A C 1
ATOM 677 O O . PRO A 1 85 ? -2.997 -2.195 -5.111 1.00 93.50 85 PRO A O 1
ATOM 680 N N . GLU A 1 86 ? -3.455 -4.320 -5.655 1.00 91.94 86 GLU A N 1
ATOM 681 C CA . GLU A 1 86 ? -2.843 -4.277 -6.990 1.00 91.94 86 GLU A CA 1
ATOM 682 C C . GLU A 1 86 ? -3.465 -3.185 -7.872 1.00 91.94 86 GLU A C 1
ATOM 684 O O . GLU A 1 86 ? -2.757 -2.409 -8.517 1.00 91.94 86 GLU A O 1
ATOM 689 N N . LYS A 1 87 ? -4.798 -3.066 -7.848 1.00 92.88 87 LYS A N 1
ATOM 690 C CA . LYS A 1 87 ? -5.523 -2.021 -8.579 1.00 92.88 87 LYS A CA 1
ATOM 691 C C . LYS A 1 87 ? -5.158 -0.628 -8.065 1.00 92.88 87 LYS A C 1
ATOM 693 O O . LYS A 1 87 ? -4.812 0.235 -8.864 1.00 92.88 87 LYS A O 1
ATOM 698 N N . ILE A 1 88 ? -5.185 -0.420 -6.748 1.00 94.12 88 ILE A N 1
ATOM 699 C CA . ILE A 1 88 ? -4.849 0.873 -6.132 1.00 94.12 88 ILE A CA 1
ATOM 700 C C . ILE A 1 88 ? -3.410 1.271 -6.482 1.00 94.12 88 ILE A C 1
ATOM 702 O O . ILE A 1 88 ? -3.161 2.397 -6.911 1.00 94.12 88 ILE A O 1
ATOM 706 N N . CYS A 1 89 ? -2.471 0.330 -6.369 1.00 92.19 89 CYS A N 1
ATOM 707 C CA . CYS A 1 89 ? -1.065 0.532 -6.701 1.00 92.19 89 CYS A CA 1
ATOM 708 C C . CYS A 1 89 ? -0.823 0.778 -8.194 1.00 92.19 89 CYS A C 1
ATOM 710 O O . CYS A 1 89 ? 0.104 1.507 -8.558 1.00 92.19 89 CYS A O 1
ATOM 712 N N . THR A 1 90 ? -1.664 0.222 -9.064 1.00 91.62 90 THR A N 1
ATOM 713 C CA . THR A 1 90 ? -1.660 0.522 -10.501 1.00 91.62 90 THR A CA 1
ATOM 714 C C . THR A 1 90 ? -2.175 1.936 -10.769 1.00 91.62 90 THR A C 1
ATOM 716 O O . THR A 1 90 ? -1.535 2.697 -11.497 1.00 91.62 90 THR A O 1
ATOM 719 N N . ASP A 1 91 ? -3.268 2.332 -10.111 1.00 91.06 91 ASP A N 1
ATOM 720 C CA . ASP A 1 91 ? -3.893 3.650 -10.265 1.00 91.06 91 ASP A CA 1
ATOM 721 C C . ASP A 1 91 ? -2.966 4.800 -9.805 1.00 91.06 91 ASP A C 1
ATOM 723 O O . ASP A 1 91 ? -3.018 5.902 -10.354 1.00 91.06 91 ASP A O 1
ATOM 727 N N . ILE A 1 92 ? -2.061 4.551 -8.846 1.00 90.00 92 ILE A N 1
ATOM 728 C CA . ILE A 1 92 ? -1.025 5.516 -8.413 1.00 90.00 92 ILE A CA 1
ATOM 729 C C . ILE A 1 92 ? 0.333 5.338 -9.116 1.00 90.00 92 ILE A C 1
ATOM 731 O O . ILE A 1 92 ? 1.315 6.014 -8.773 1.00 90.00 92 ILE A O 1
ATOM 735 N N . HIS A 1 93 ? 0.394 4.470 -10.130 1.00 87.81 93 HIS A N 1
ATOM 736 C CA . HIS A 1 93 ? 1.581 4.187 -10.938 1.00 87.81 93 HIS A CA 1
ATOM 737 C C . HIS A 1 93 ? 2.787 3.704 -10.113 1.00 87.81 93 HIS A C 1
ATOM 739 O O . HIS A 1 93 ? 3.899 4.213 -10.270 1.00 87.81 93 HIS A O 1
ATOM 745 N N . LEU A 1 94 ? 2.559 2.777 -9.181 1.00 87.00 94 LEU A N 1
ATOM 746 C CA . LEU A 1 94 ? 3.604 2.019 -8.475 1.00 87.00 94 LEU A CA 1
ATOM 747 C C . LEU A 1 94 ? 3.655 0.553 -8.927 1.00 87.00 94 LEU A C 1
ATOM 749 O O . LEU A 1 94 ? 4.714 -0.073 -8.880 1.00 87.00 94 LEU A O 1
ATOM 753 N N . CYS A 1 95 ? 2.543 0.044 -9.458 1.00 88.56 95 CYS A N 1
ATOM 754 C CA . CYS A 1 95 ? 2.498 -1.151 -10.289 1.00 88.56 95 CYS A CA 1
ATOM 755 C C . CYS A 1 95 ? 2.356 -0.728 -11.756 1.00 88.56 95 CYS A C 1
ATOM 757 O O . CYS A 1 95 ? 1.419 -0.024 -12.123 1.00 88.56 95 CYS A O 1
ATOM 759 N N . VAL A 1 96 ? 3.310 -1.132 -12.593 1.00 78.62 96 VAL A N 1
ATOM 760 C CA . VAL A 1 96 ? 3.252 -0.960 -14.051 1.00 78.62 96 VAL A CA 1
ATOM 761 C C . VAL A 1 96 ? 3.399 -2.323 -14.706 1.00 78.62 96 VAL A C 1
ATOM 763 O O . VAL A 1 96 ? 4.380 -3.035 -14.461 1.00 78.62 96 VAL A O 1
ATOM 766 N N . ASP A 1 97 ? 2.422 -2.677 -15.537 1.00 64.19 97 ASP A N 1
ATOM 767 C CA . ASP A 1 97 ? 2.481 -3.863 -16.380 1.00 64.19 97 ASP A CA 1
ATOM 768 C C . ASP A 1 97 ? 3.592 -3.726 -17.426 1.00 64.19 97 ASP A C 1
ATOM 770 O O . ASP A 1 97 ? 3.880 -2.646 -17.940 1.00 64.19 97 ASP A O 1
ATOM 774 N N . HIS A 1 98 ? 4.223 -4.850 -17.757 1.00 52.72 98 HIS A N 1
ATOM 775 C CA . HIS A 1 98 ? 5.402 -4.950 -18.625 1.00 52.72 98 HIS A CA 1
ATOM 776 C C . HIS A 1 98 ? 5.194 -4.541 -20.104 1.00 52.72 98 HIS A C 1
ATOM 778 O O . HIS A 1 98 ? 6.093 -4.761 -20.912 1.00 52.72 98 HIS A O 1
ATOM 784 N N . ASP A 1 99 ? 4.058 -3.943 -20.467 1.00 49.28 99 ASP A N 1
ATOM 785 C CA . ASP A 1 99 ? 3.751 -3.513 -21.840 1.00 49.28 99 ASP A CA 1
ATOM 786 C C . ASP A 1 99 ? 4.104 -2.041 -22.130 1.00 49.28 99 ASP A C 1
ATOM 788 O O . ASP A 1 99 ? 4.045 -1.604 -23.279 1.00 49.28 99 ASP A O 1
ATOM 792 N N . THR A 1 100 ? 4.532 -1.265 -21.127 1.00 43.94 100 THR A N 1
ATOM 793 C CA . THR A 1 100 ? 5.109 0.069 -21.349 1.00 43.94 100 THR A CA 1
ATOM 794 C C . THR A 1 100 ? 6.637 0.041 -21.220 1.00 43.94 100 THR A C 1
ATOM 796 O O . THR A 1 100 ? 7.177 -0.578 -20.298 1.00 43.94 100 THR A O 1
ATOM 799 N N . PRO A 1 101 ? 7.375 0.702 -22.135 1.00 45.88 101 PRO A N 1
ATOM 800 C CA . PRO A 1 101 ? 8.828 0.786 -22.071 1.00 45.88 101 PRO A CA 1
ATOM 801 C C . PRO A 1 101 ? 9.231 1.737 -20.938 1.00 45.88 101 PRO A C 1
ATOM 803 O O . PRO A 1 101 ? 9.474 2.921 -21.150 1.00 45.88 101 PRO A O 1
ATOM 806 N N . GLU A 1 102 ? 9.281 1.230 -19.708 1.00 46.22 102 GLU A N 1
ATOM 807 C CA . GLU A 1 102 ? 9.893 1.932 -18.585 1.00 46.22 102 GLU A CA 1
ATOM 808 C C . GLU A 1 102 ? 11.213 1.247 -18.209 1.00 46.22 102 GLU A C 1
ATOM 810 O O . GLU A 1 102 ? 11.263 0.061 -17.878 1.00 46.22 102 GLU A O 1
ATOM 815 N N . LYS A 1 103 ? 12.283 2.034 -18.353 1.00 43.41 103 LYS A N 1
ATOM 816 C CA . LYS A 1 103 ? 13.708 1.790 -18.085 1.00 43.41 103 LYS A CA 1
ATOM 817 C C . LYS A 1 103 ? 13.995 0.568 -17.201 1.00 43.41 103 LYS A C 1
ATOM 819 O O . LYS A 1 103 ? 13.669 0.531 -16.017 1.00 43.41 103 LYS A O 1
ATOM 824 N N . ILE A 1 104 ? 14.696 -0.403 -17.780 1.00 48.06 104 ILE A N 1
ATOM 825 C CA . ILE A 1 104 ? 15.188 -1.589 -17.078 1.00 48.06 104 ILE A CA 1
ATOM 826 C C . ILE A 1 104 ? 16.490 -1.208 -16.365 1.00 48.06 104 ILE A C 1
ATOM 828 O O . ILE A 1 104 ? 17.546 -1.125 -16.987 1.00 48.06 104 ILE A O 1
ATOM 832 N N . CYS A 1 105 ? 16.421 -0.972 -15.056 1.00 55.03 105 CYS A N 1
ATOM 833 C CA . CYS A 1 105 ? 17.608 -0.888 -14.208 1.00 55.03 105 CYS A CA 1
ATOM 834 C C . CYS A 1 105 ? 17.945 -2.295 -13.702 1.00 55.03 105 CYS A C 1
ATOM 836 O O . CYS A 1 105 ? 17.550 -2.676 -12.606 1.00 55.03 105 CYS A O 1
ATOM 838 N N . THR A 1 106 ? 18.635 -3.088 -14.520 1.00 49.31 106 THR A N 1
ATOM 839 C CA . THR A 1 106 ? 19.357 -4.267 -14.022 1.00 49.31 106 THR A CA 1
ATOM 840 C C . THR A 1 106 ? 20.617 -3.792 -13.310 1.00 49.31 106 THR A C 1
ATOM 842 O O . THR A 1 106 ? 21.369 -2.990 -13.860 1.00 49.31 106 THR A O 1
ATOM 845 N N . ASP A 1 107 ? 20.792 -4.248 -12.075 1.00 53.03 107 ASP A N 1
ATOM 846 C CA . ASP A 1 107 ? 21.817 -3.836 -11.124 1.00 53.03 107 ASP A CA 1
ATOM 847 C C . ASP A 1 107 ? 23.214 -3.582 -11.721 1.00 53.03 107 ASP A C 1
ATOM 849 O O . ASP A 1 107 ? 23.764 -4.397 -12.460 1.00 53.03 107 ASP A O 1
ATOM 853 N N . ILE A 1 108 ? 23.796 -2.463 -11.269 1.00 49.19 108 ILE A N 1
ATOM 854 C CA . ILE A 1 108 ? 25.164 -1.957 -11.477 1.00 49.19 108 ILE A CA 1
ATOM 855 C C . ILE A 1 108 ? 25.362 -1.095 -12.742 1.00 49.19 108 ILE A C 1
ATOM 857 O O . ILE A 1 108 ? 25.812 -1.512 -13.803 1.00 49.19 108 ILE A O 1
ATOM 861 N N . HIS A 1 109 ? 25.117 0.201 -12.518 1.00 48.16 109 HIS A N 1
ATOM 862 C CA . HIS A 1 109 ? 25.782 1.342 -13.152 1.00 48.16 109 HIS A CA 1
ATOM 863 C C . HIS A 1 109 ? 25.592 1.539 -14.664 1.00 48.16 109 HIS A C 1
ATOM 865 O O . HIS A 1 109 ? 26.542 1.934 -15.333 1.00 48.16 109 HIS A O 1
ATOM 871 N N . LEU A 1 110 ? 24.374 1.365 -15.194 1.00 40.72 110 LEU A N 1
ATOM 872 C CA . LEU A 1 110 ? 23.950 2.060 -16.419 1.00 40.72 110 LEU A CA 1
ATOM 873 C C . LEU A 1 110 ? 22.411 2.090 -16.547 1.00 40.72 110 LEU A C 1
ATOM 875 O O . LEU A 1 110 ? 21.787 1.111 -16.943 1.00 40.72 110 LEU A O 1
ATOM 879 N N . CYS A 1 111 ? 21.785 3.231 -16.246 1.00 47.66 111 CYS A N 1
ATOM 880 C CA . CYS A 1 111 ? 20.398 3.478 -16.646 1.00 47.66 111 CYS A CA 1
ATOM 881 C C . CYS A 1 111 ? 20.384 3.793 -18.148 1.00 47.66 111 CYS A C 1
ATOM 883 O O . CYS A 1 111 ? 20.823 4.874 -18.545 1.00 47.66 111 CYS A O 1
ATOM 885 N N . VAL A 1 112 ? 19.894 2.880 -18.989 1.00 39.84 112 VAL A N 1
ATOM 886 C CA . VAL A 1 112 ? 19.717 3.152 -20.425 1.00 39.84 112 VAL A CA 1
ATOM 887 C C . VAL A 1 112 ? 18.299 3.670 -20.668 1.00 39.84 112 VAL A C 1
ATOM 889 O O . VAL A 1 112 ? 17.315 3.045 -20.277 1.00 39.84 112 VAL A O 1
ATOM 892 N N . VAL A 1 113 ? 18.207 4.848 -21.290 1.00 34.50 113 VAL A N 1
ATOM 893 C CA . VAL A 1 113 ? 16.970 5.388 -21.868 1.00 34.50 113 VAL A CA 1
ATOM 894 C C . VAL A 1 113 ? 16.754 4.682 -23.201 1.00 34.50 113 VAL A C 1
ATOM 896 O O . VAL A 1 113 ? 17.607 4.797 -24.082 1.00 34.50 113 VAL A O 1
ATOM 899 N N . GLN A 1 114 ? 15.634 3.984 -23.351 1.00 37.84 114 GLN A N 1
ATOM 900 C CA . GLN A 1 114 ? 15.095 3.654 -24.663 1.00 37.84 114 GLN A CA 1
ATOM 901 C C . GLN A 1 114 ? 13.663 4.158 -24.751 1.00 37.84 114 GLN A C 1
ATOM 903 O O . GLN A 1 114 ? 12.945 4.007 -23.738 1.00 37.84 114 GLN A O 1
#

Organism: Strongylus vulgaris (NCBI:txid40348)

Foldseek 3Di:
DVVVVVVVVVVVPPPPVPPPFDPLLVVQQVLLVVLLVCVVVVHDSLVVLVCCLVPVDDPVCNVVSVLCSVCVVVSSVCSVVVHHSNVVCVVSPSGDDPPDPDFDCDDDDDGDDD

Secondary structure (DSSP, 8-state):
--SHHHHHHHHGGG--------HHHHHHHHHHHHHHHHHHHT--HHHHHHHIIIIIS-TTTHHHHHHHHTTHHHHHHHHHTT--HHHHHHHTTSS--TTS------SSS-----

InterPro domains:
  IPR008138 Saposin B type, region 2 [PF03489] (68-95)
  IPR008139 Saposin B type domain [PS50015] (21-99)
  IPR008139 Saposin B type domain [SM00741] (23-95)
  IPR011001 Saposin-like [SSF47862] (23-95)

Sequence (114 aa):
MKAVLLVIGLCITMCSAEKKKKPLCEMCEDVIQTLDKLLEKGEDLEKAMEEYCDTDCPDFLKPYCEKIDQKLKYIIEKLKDHDTPEKICTDIHLCVDHDTPEKICTDIHLCVVQ

pLDDT: mean 75.32, std 19.61, range [34.5, 95.94]

Radius of gyration: 19.3 Å; chains: 1; bounding box: 41×60×38 Å